Protein AF-A0A8P0NK34-F1 (afdb_monomer)

Mean predicted aligned error: 8.89 Å

InterPro domains:
  IPR008532 NFACT, RNA-binding domain [PF05670] (1-81)
  IPR039730 Jlp2/Ccd25 [PTHR13049] (1-82)

Solvent-accessible surface area (backbone atoms only — not comparable to full-atom values): 6579 Å² total; per-residue (Å²): 104,74,48,78,47,76,44,65,50,101,88,48,74,74,35,47,33,40,32,33,74,44,72,68,42,40,53,52,48,60,74,69,49,48,50,75,24,36,36,40,40,56,76,98,50,101,61,25,50,35,35,39,47,61,60,92,92,61,54,82,86,72,54,55,67,64,52,56,48,52,53,51,50,53,34,30,69,56,19,86,64,40,69,77,34,93,81,60,80,65,65,36,38,44,33,35,72,66,44,100,46,73,78,48,66,61,82,83,73,87,124

Structure (mmCIF, N/CA/C/O backbone):
data_AF-A0A8P0NK34-F1
#
_entry.id   AF-A0A8P0NK34-F1
#
loop_
_atom_site.group_PDB
_atom_site.id
_atom_site.type_symbol
_atom_site.label_atom_id
_atom_site.label_alt_id
_atom_site.label_comp_id
_atom_site.label_asym_id
_atom_site.label_entity_id
_atom_site.label_seq_id
_atom_site.pdbx_PDB_ins_code
_atom_site.Cartn_x
_atom_site.Cartn_y
_atom_site.Cartn_z
_atom_site.occupancy
_atom_site.B_iso_or_equiv
_atom_site.auth_seq_id
_atom_site.auth_comp_id
_atom_site.auth_asym_id
_atom_site.auth_atom_id
_atom_site.pdbx_PDB_model_num
ATOM 1 N N . MET A 1 1 ? 9.081 -11.142 -4.056 1.00 83.56 1 MET A N 1
ATOM 2 C CA . MET A 1 1 ? 9.439 -10.610 -2.722 1.00 83.56 1 MET A CA 1
ATOM 3 C C . MET A 1 1 ? 8.609 -9.366 -2.459 1.00 83.56 1 MET A C 1
ATOM 5 O O . MET A 1 1 ? 8.584 -8.486 -3.312 1.00 83.56 1 MET A O 1
ATOM 9 N N . VAL A 1 2 ? 7.985 -9.280 -1.286 1.00 85.44 2 VAL A N 1
ATOM 10 C CA . VAL A 1 2 ? 7.248 -8.094 -0.827 1.00 85.44 2 VAL A CA 1
ATOM 11 C C . VAL A 1 2 ? 8.046 -7.422 0.283 1.00 85.44 2 VAL A C 1
ATOM 13 O O . VAL A 1 2 ? 8.524 -8.098 1.194 1.00 85.44 2 VAL A O 1
ATOM 16 N N . PHE A 1 3 ? 8.191 -6.105 0.197 1.00 88.38 3 PHE A N 1
ATOM 17 C CA . PHE A 1 3 ? 8.759 -5.273 1.247 1.00 88.38 3 PHE A CA 1
ATOM 18 C C . PHE A 1 3 ? 7.653 -4.761 2.165 1.00 88.38 3 PHE A C 1
ATOM 20 O O . PHE A 1 3 ? 6.552 -4.443 1.709 1.00 88.38 3 PHE A O 1
ATOM 27 N N . TYR A 1 4 ? 7.977 -4.673 3.452 1.00 90.56 4 TYR A N 1
ATOM 28 C CA . TYR A 1 4 ? 7.073 -4.221 4.499 1.00 90.56 4 TYR A CA 1
ATOM 29 C C . TYR A 1 4 ? 7.708 -3.033 5.203 1.00 90.56 4 TYR A C 1
ATOM 31 O O . TYR A 1 4 ? 8.856 -3.112 5.643 1.00 90.56 4 TYR A O 1
ATOM 39 N N . PHE A 1 5 ? 6.947 -1.954 5.321 1.00 89.81 5 PHE A N 1
ATOM 40 C CA . PHE A 1 5 ? 7.336 -0.768 6.064 1.00 89.81 5 PHE A CA 1
ATOM 41 C C . PHE A 1 5 ? 6.252 -0.434 7.080 1.00 89.81 5 PHE A C 1
ATOM 43 O O . PHE A 1 5 ? 5.078 -0.770 6.908 1.00 89.81 5 PHE A O 1
ATOM 50 N N . THR A 1 6 ? 6.659 0.242 8.143 1.00 89.19 6 THR A N 1
ATOM 51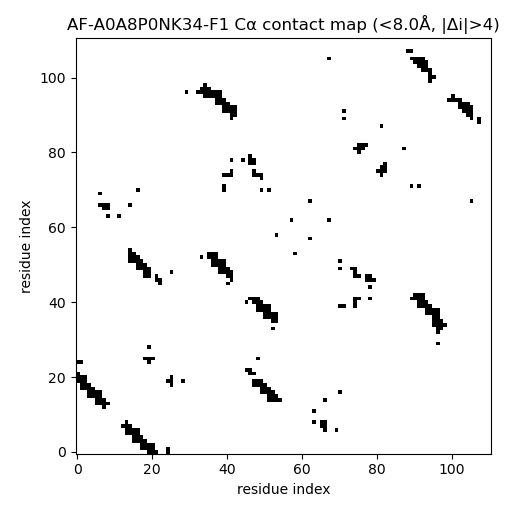 C CA . THR A 1 6 ? 5.755 0.774 9.157 1.00 89.19 6 THR A CA 1
ATOM 52 C C . THR A 1 6 ? 5.962 2.274 9.238 1.00 89.19 6 THR A C 1
ATOM 54 O O . THR A 1 6 ? 7.099 2.713 9.400 1.00 89.19 6 THR A O 1
ATOM 57 N N . SER A 1 7 ? 4.884 3.045 9.136 1.00 87.12 7 SER A N 1
ATOM 58 C CA . SER A 1 7 ? 4.907 4.499 9.320 1.00 87.12 7 SER A CA 1
ATOM 59 C C . SER A 1 7 ? 3.947 4.872 10.443 1.00 87.12 7 SER A C 1
ATOM 61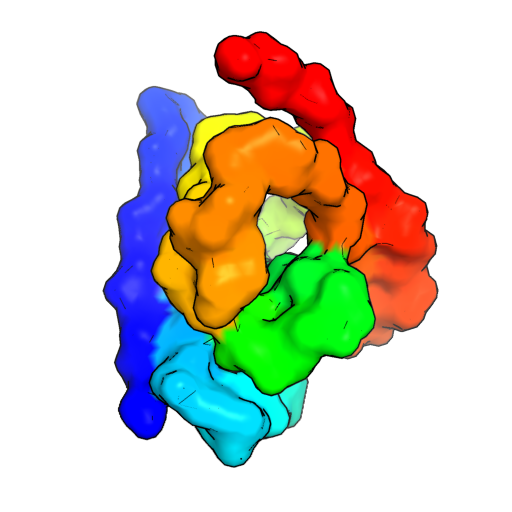 O O . SER A 1 7 ? 2.855 4.318 10.540 1.00 87.12 7 SER A O 1
ATOM 63 N N . SER A 1 8 ? 4.358 5.776 11.323 1.00 86.12 8 SER A N 1
ATOM 64 C CA . SER A 1 8 ? 3.558 6.239 12.456 1.00 86.12 8 SER A CA 1
ATOM 65 C C . SER A 1 8 ? 3.704 7.744 12.597 1.00 86.12 8 SER A C 1
ATOM 67 O O . SER A 1 8 ? 4.815 8.259 12.503 1.00 86.12 8 SER A O 1
ATOM 69 N N . SER A 1 9 ? 2.602 8.425 12.894 1.00 79.62 9 SER A N 1
ATOM 70 C CA . SER A 1 9 ? 2.614 9.833 13.298 1.00 79.62 9 SER A CA 1
ATOM 71 C C . SER A 1 9 ? 2.532 9.943 14.821 1.00 79.62 9 SER A C 1
ATOM 73 O O . SER A 1 9 ? 2.059 9.019 15.482 1.00 79.62 9 SER A O 1
ATOM 75 N N . VAL A 1 10 ? 2.941 11.086 15.379 1.00 70.88 10 VAL A N 1
ATOM 76 C CA . VAL A 1 10 ? 3.010 11.365 16.830 1.00 70.88 10 VAL A CA 1
ATOM 77 C C . VAL A 1 10 ? 1.701 11.042 17.576 1.00 70.88 10 VAL A C 1
ATOM 79 O O . VAL A 1 10 ? 1.743 10.724 18.760 1.00 70.88 10 VAL A O 1
ATOM 82 N N . ASN A 1 11 ? 0.551 11.068 16.888 1.00 68.62 11 ASN A N 1
ATOM 83 C CA . ASN A 1 11 ? -0.774 10.822 17.472 1.00 68.62 11 ASN A CA 1
ATOM 84 C C . ASN A 1 11 ? -1.571 9.678 16.813 1.00 68.62 11 ASN A C 1
ATOM 86 O O . ASN A 1 11 ? -2.763 9.547 17.087 1.00 68.62 11 ASN A O 1
ATOM 90 N N . SER A 1 12 ? -0.951 8.854 15.960 1.00 73.69 12 SER A N 1
ATOM 91 C CA . SER A 1 12 ? -1.650 7.771 15.251 1.00 73.69 12 SER A CA 1
ATOM 92 C C . SER A 1 12 ? -0.977 6.421 15.440 1.00 73.69 12 SER A C 1
ATOM 94 O O . SER A 1 12 ? 0.228 6.318 15.663 1.00 73.69 12 SER A O 1
ATOM 96 N N . SER A 1 13 ? -1.784 5.365 15.323 1.00 82.62 13 SER A N 1
ATOM 97 C CA . SER A 1 13 ? -1.274 3.996 15.293 1.00 82.62 13 SER A CA 1
ATOM 98 C C . SER A 1 13 ? -0.334 3.792 14.104 1.00 82.62 13 SER A C 1
ATOM 100 O O . SER A 1 13 ? -0.407 4.504 13.103 1.00 82.62 13 SER A O 1
ATOM 102 N N . ALA A 1 14 ? 0.581 2.832 14.232 1.00 87.56 14 ALA A N 1
ATOM 103 C CA . ALA A 1 14 ? 1.491 2.498 13.149 1.00 87.56 14 ALA A CA 1
ATOM 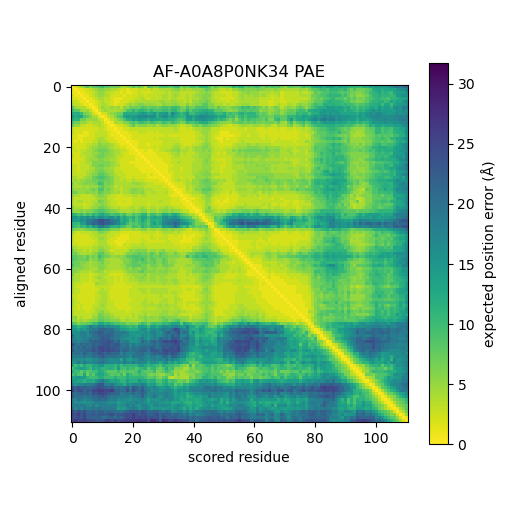104 C C . ALA A 1 14 ? 0.719 1.873 11.978 1.00 87.56 14 ALA A C 1
ATOM 106 O O . ALA A 1 14 ? 0.084 0.825 12.120 1.00 87.56 14 ALA A O 1
ATOM 107 N N . TYR A 1 15 ? 0.831 2.494 10.812 1.00 89.88 15 TYR A N 1
ATOM 108 C CA . TYR A 1 15 ? 0.301 1.999 9.557 1.00 89.88 15 TYR A CA 1
ATOM 109 C C . TYR A 1 15 ? 1.256 0.995 8.935 1.00 89.88 15 TYR A C 1
ATOM 111 O O . TYR A 1 15 ? 2.478 1.135 9.012 1.00 89.88 15 TYR A O 1
ATOM 119 N N . THR A 1 16 ? 0.686 -0.008 8.271 1.00 91.62 16 THR A N 1
ATOM 120 C CA . THR A 1 16 ? 1.463 -0.993 7.516 1.00 91.62 16 THR A CA 1
ATOM 121 C C . THR A 1 16 ? 1.455 -0.637 6.040 1.00 91.62 16 THR A C 1
ATOM 123 O O . THR A 1 16 ? 0.395 -0.428 5.448 1.00 91.62 16 THR A O 1
ATOM 126 N N . ILE A 1 17 ? 2.644 -0.603 5.449 1.00 91.62 17 ILE A N 1
ATOM 127 C CA . ILE A 1 17 ? 2.867 -0.289 4.045 1.00 91.62 17 ILE A CA 1
ATOM 128 C C . ILE A 1 17 ? 3.505 -1.504 3.364 1.00 91.62 17 ILE A C 1
ATOM 130 O O . ILE A 1 17 ? 4.485 -2.062 3.860 1.00 91.62 17 ILE A O 1
ATOM 134 N N . TYR A 1 18 ? 2.966 -1.898 2.215 1.00 90.88 18 TYR A N 1
ATOM 135 C CA . TYR A 1 18 ? 3.448 -2.997 1.384 1.00 90.88 18 TYR A CA 1
ATOM 136 C C . TYR A 1 18 ? 3.969 -2.466 0.051 1.00 90.88 18 TYR A C 1
ATOM 138 O O . TYR A 1 18 ? 3.359 -1.587 -0.554 1.00 90.88 18 TYR A O 1
ATOM 146 N N . MET A 1 19 ? 5.061 -3.035 -0.448 1.00 89.75 19 MET A N 1
ATOM 147 C CA . MET A 1 19 ? 5.597 -2.718 -1.773 1.00 89.75 19 MET A CA 1
ATOM 148 C C . MET A 1 19 ? 6.094 -3.996 -2.442 1.00 89.75 19 MET A C 1
ATOM 150 O O . MET A 1 19 ? 6.917 -4.717 -1.876 1.00 89.75 19 MET A O 1
ATOM 154 N N . GLY A 1 20 ? 5.608 -4.301 -3.642 1.00 87.38 20 GLY A N 1
ATOM 155 C CA . GLY A 1 20 ? 6.116 -5.436 -4.407 1.00 87.38 20 GLY A CA 1
ATOM 156 C C . GLY A 1 20 ? 7.484 -5.117 -5.006 1.00 87.38 20 GLY A C 1
ATOM 157 O O . GLY A 1 20 ? 7.740 -3.997 -5.446 1.00 87.38 20 GLY A O 1
ATOM 158 N N . LYS A 1 21 ? 8.381 -6.108 -5.031 1.00 83.69 21 LYS A N 1
ATOM 159 C CA . LYS A 1 21 ? 9.698 -5.977 -5.676 1.00 83.69 21 LYS A CA 1
ATOM 160 C C . LYS A 1 21 ? 9.5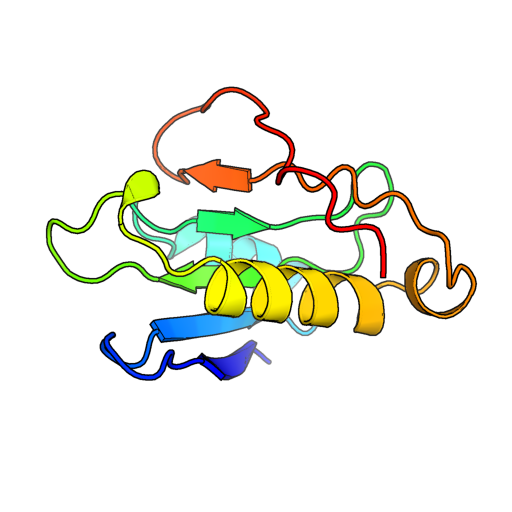95 -5.798 -7.194 1.00 83.69 21 LYS A C 1
ATOM 162 O O . LYS A 1 21 ? 10.472 -5.187 -7.795 1.00 83.69 21 LYS A O 1
ATOM 167 N N . ASP A 1 22 ? 8.573 -6.381 -7.808 1.00 83.25 22 ASP A N 1
ATOM 168 C CA . ASP A 1 22 ? 8.363 -6.373 -9.250 1.00 83.25 22 ASP A CA 1
ATOM 169 C C . ASP A 1 22 ? 6.866 -6.398 -9.593 1.00 83.25 22 ASP A C 1
ATOM 171 O O . ASP A 1 22 ? 5.998 -6.437 -8.716 1.00 83.25 22 ASP A O 1
ATOM 175 N N . LYS A 1 23 ? 6.562 -6.373 -10.896 1.00 80.56 23 LYS A N 1
ATOM 176 C CA . LYS A 1 23 ? 5.187 -6.338 -11.403 1.00 80.56 23 LYS A CA 1
ATOM 177 C C . LYS A 1 23 ? 4.336 -7.537 -10.966 1.00 80.56 23 LYS A C 1
ATOM 179 O O . LYS A 1 23 ? 3.146 -7.357 -10.744 1.00 80.56 23 LYS A O 1
ATOM 184 N N . TYR A 1 24 ? 4.917 -8.730 -10.825 1.00 85.62 24 TYR A N 1
ATOM 185 C CA . TYR A 1 24 ? 4.157 -9.936 -10.485 1.00 85.62 24 TYR A CA 1
ATOM 186 C C . TYR A 1 24 ? 3.722 -9.889 -9.021 1.00 85.62 24 TYR A C 1
ATOM 188 O O . TYR A 1 24 ? 2.568 -10.159 -8.699 1.00 85.62 24 TYR A O 1
ATOM 196 N N . GLU A 1 25 ? 4.622 -9.446 -8.143 1.00 87.06 25 GLU A N 1
ATOM 197 C CA . GLU A 1 25 ? 4.309 -9.208 -6.731 1.00 87.06 25 GLU A CA 1
ATOM 198 C C . GLU A 1 25 ? 3.277 -8.089 -6.568 1.00 87.06 25 GLU A C 1
ATOM 200 O O . GLU A 1 25 ? 2.369 -8.192 -5.746 1.00 87.06 25 GLU A O 1
ATOM 205 N N . ASN A 1 26 ? 3.376 -7.033 -7.380 1.00 83.56 26 ASN A N 1
ATOM 206 C CA . ASN A 1 26 ? 2.397 -5.950 -7.387 1.00 83.56 26 ASN A CA 1
ATOM 207 C C . ASN A 1 26 ? 1.001 -6.437 -7.801 1.00 83.56 26 ASN A C 1
ATOM 209 O O . ASN A 1 26 ? 0.020 -6.056 -7.164 1.00 83.56 26 ASN A O 1
ATOM 213 N N . GLU A 1 27 ? 0.897 -7.280 -8.831 1.00 82.44 27 GLU A N 1
ATOM 214 C CA . GLU A 1 27 ? -0.373 -7.887 -9.247 1.00 82.44 27 GLU A CA 1
ATOM 215 C C . GLU A 1 27 ? -0.964 -8.787 -8.158 1.00 82.44 27 GLU A C 1
ATOM 217 O O . GLU A 1 27 ? -2.171 -8.758 -7.913 1.00 82.44 27 GLU A O 1
ATOM 222 N N . ASP A 1 28 ? -0.132 -9.571 -7.476 1.00 85.19 28 ASP A N 1
ATOM 223 C CA . ASP A 1 28 ? -0.587 -10.432 -6.387 1.00 85.19 28 ASP A CA 1
ATOM 224 C C . ASP A 1 28 ? -1.011 -9.638 -5.146 1.00 85.19 28 ASP A C 1
ATOM 226 O O . ASP A 1 28 ? -1.988 -10.011 -4.491 1.00 85.19 28 ASP A O 1
ATOM 230 N N . LEU A 1 29 ? -0.355 -8.512 -4.854 1.00 84.19 29 LEU A N 1
ATOM 231 C CA . LEU A 1 29 ? -0.784 -7.579 -3.810 1.00 84.19 29 LEU A CA 1
ATOM 232 C C . LEU A 1 29 ? -2.135 -6.939 -4.135 1.00 84.19 29 LEU A C 1
ATOM 234 O O . LEU A 1 29 ? -2.966 -6.832 -3.241 1.00 84.19 29 LEU A O 1
ATOM 238 N N . ILE A 1 30 ? -2.402 -6.596 -5.398 1.00 82.06 30 ILE A N 1
ATOM 239 C CA . ILE A 1 30 ? -3.720 -6.096 -5.828 1.00 82.06 30 ILE A CA 1
ATOM 240 C C . ILE A 1 30 ? -4.795 -7.163 -5.621 1.00 82.06 30 ILE A C 1
ATOM 242 O O . ILE A 1 30 ? -5.852 -6.869 -5.071 1.00 82.06 30 ILE A O 1
ATOM 246 N N . LYS A 1 31 ? -4.524 -8.417 -6.008 1.00 82.00 31 LYS A N 1
ATOM 247 C CA . LYS A 1 31 ? -5.480 -9.529 -5.847 1.00 82.00 31 LYS A CA 1
ATOM 248 C C . LYS A 1 31 ? -5.788 -9.841 -4.381 1.00 82.00 31 LYS A C 1
ATOM 250 O O . LYS A 1 31 ? -6.889 -10.287 -4.075 1.00 82.00 31 LYS A O 1
ATOM 255 N N . ARG A 1 32 ? -4.808 -9.665 -3.489 1.00 82.31 32 ARG A N 1
ATOM 256 C CA . ARG A 1 32 ? -4.922 -9.936 -2.041 1.00 82.31 32 ARG A CA 1
ATOM 257 C C . ARG A 1 32 ? -5.260 -8.690 -1.216 1.00 82.31 32 ARG A C 1
ATOM 259 O O . ARG A 1 32 ? -5.402 -8.791 0.005 1.00 82.31 32 ARG A O 1
ATOM 266 N N . GLY A 1 33 ? -5.328 -7.533 -1.866 1.00 80.81 33 GLY A N 1
ATOM 267 C CA . GLY A 1 33 ? -5.593 -6.247 -1.249 1.00 80.81 33 GLY A CA 1
ATOM 268 C C . GLY A 1 33 ? -7.018 -6.172 -0.722 1.00 80.81 33 GLY A C 1
ATOM 269 O O . GLY A 1 33 ? -7.932 -6.813 -1.243 1.00 80.81 33 GLY A O 1
ATOM 270 N N . TRP A 1 34 ? -7.201 -5.421 0.355 1.00 81.62 34 TRP A N 1
ATOM 271 C CA . TRP A 1 34 ? -8.519 -5.218 0.939 1.00 81.62 34 TRP A CA 1
ATOM 272 C C . TRP A 1 34 ? -9.220 -4.067 0.223 1.00 81.62 34 TRP A C 1
ATOM 274 O O . TRP A 1 34 ? -8.541 -3.163 -0.265 1.00 81.62 34 TRP A O 1
ATOM 284 N N . PRO A 1 35 ? -10.562 -4.056 0.155 1.00 78.31 35 PRO A N 1
ATOM 285 C CA . PRO A 1 35 ? -11.304 -2.960 -0.453 1.00 78.31 35 PRO A CA 1
ATOM 286 C C . PRO A 1 35 ? -10.906 -1.591 0.091 1.00 78.31 35 PRO A C 1
ATOM 288 O O . PRO A 1 35 ? -10.918 -0.638 -0.671 1.00 78.31 35 PRO A O 1
ATOM 291 N N . GLU A 1 36 ? -10.547 -1.510 1.371 1.00 79.69 36 GLU A N 1
ATOM 292 C CA . GLU A 1 36 ? -10.164 -0.299 2.096 1.00 79.69 36 GLU A CA 1
ATOM 293 C C . GLU A 1 36 ? -8.682 0.075 1.951 1.00 79.69 36 GLU A C 1
ATOM 295 O O . GLU A 1 36 ? -8.301 1.180 2.335 1.00 79.69 36 GLU A O 1
ATOM 300 N N . ASP A 1 37 ? -7.842 -0.814 1.413 1.00 83.31 37 ASP A N 1
ATOM 301 C CA . ASP A 1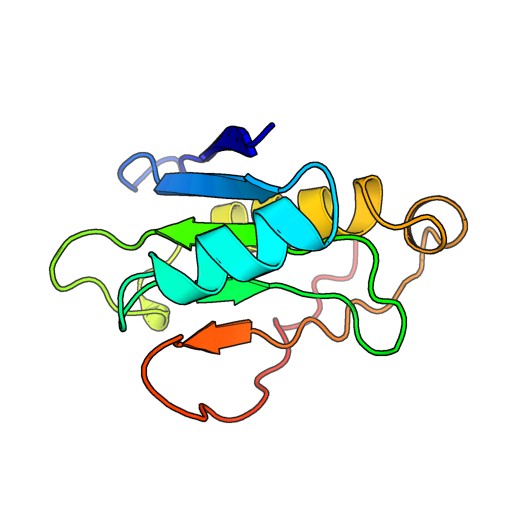 37 ? -6.421 -0.530 1.225 1.00 83.31 37 ASP A CA 1
ATOM 302 C C . ASP A 1 37 ? -6.244 0.586 0.179 1.00 83.31 37 ASP A C 1
ATOM 304 O O . ASP A 1 37 ? -6.926 0.640 -0.855 1.00 83.31 37 ASP A O 1
ATOM 308 N N . ILE A 1 38 ? -5.292 1.476 0.452 1.00 83.56 38 ILE A N 1
ATOM 309 C CA . ILE A 1 38 ? -4.980 2.622 -0.397 1.00 83.56 38 ILE A CA 1
ATOM 310 C C . ILE A 1 38 ? -3.765 2.283 -1.238 1.00 83.56 38 ILE A C 1
ATOM 312 O O . ILE A 1 38 ? -2.682 2.013 -0.724 1.00 83.56 38 ILE A O 1
ATOM 316 N N . TRP A 1 39 ? -3.940 2.332 -2.549 1.00 83.62 39 TRP A N 1
ATOM 317 C CA . TRP A 1 39 ? -2.888 2.041 -3.506 1.00 83.62 39 TRP A CA 1
ATOM 318 C C . TRP A 1 39 ? -2.315 3.326 -4.106 1.00 83.62 39 TRP A C 1
ATOM 320 O O . TRP A 1 39 ? -3.057 4.100 -4.705 1.00 83.62 39 TRP A O 1
ATOM 330 N N . PHE A 1 40 ? -1.003 3.519 -3.972 1.00 81.81 40 PHE A N 1
ATOM 331 C CA . PHE A 1 40 ? -0.215 4.616 -4.528 1.00 81.81 40 PHE A CA 1
ATOM 332 C C . PHE A 1 40 ? 0.628 4.132 -5.710 1.00 81.81 40 PHE A C 1
ATOM 334 O O . PHE A 1 40 ? 1.307 3.101 -5.637 1.00 81.81 40 PHE A O 1
ATOM 341 N N . HIS A 1 41 ? 0.629 4.916 -6.785 1.00 75.94 41 HIS A N 1
ATOM 342 C CA . HIS A 1 41 ? 1.446 4.676 -7.973 1.00 75.94 41 HIS A CA 1
ATOM 343 C C . HIS A 1 41 ? 1.849 6.000 -8.639 1.00 75.94 41 HIS A C 1
ATOM 345 O O . HIS A 1 41 ? 1.194 7.029 -8.440 1.00 75.94 41 HIS A O 1
ATOM 351 N N . VAL A 1 42 ? 2.948 5.983 -9.402 1.00 68.88 42 VAL A N 1
ATOM 352 C CA . VAL A 1 42 ? 3.331 7.111 -10.270 1.00 68.88 42 VAL A CA 1
ATOM 353 C C . VAL A 1 42 ? 2.654 6.943 -11.618 1.00 68.88 42 VAL A C 1
ATOM 355 O O . VAL A 1 42 ? 2.754 5.890 -12.250 1.00 68.88 42 VAL A O 1
ATOM 358 N N . ASP A 1 43 ? 2.022 8.014 -12.086 1.00 58.19 43 ASP A N 1
ATOM 359 C CA . ASP A 1 43 ? 1.388 8.021 -13.393 1.00 58.19 43 ASP A CA 1
ATOM 360 C C . ASP A 1 43 ? 2.432 7.820 -14.514 1.00 58.19 43 ASP A C 1
ATOM 362 O O . ASP A 1 43 ? 3.548 8.343 -14.461 1.00 58.19 43 ASP A O 1
ATOM 366 N N . LYS A 1 44 ? 2.060 7.061 -15.549 1.00 52.72 44 LYS A N 1
ATOM 367 C CA . LYS A 1 44 ? 2.851 6.753 -16.765 1.00 52.72 44 LYS A CA 1
ATOM 368 C C . LYS A 1 44 ? 4.083 5.843 -16.635 1.00 52.72 44 LYS A C 1
ATOM 370 O O . LYS A 1 44 ? 4.545 5.375 -17.675 1.00 52.72 44 LYS A O 1
ATOM 375 N N . LEU A 1 45 ? 4.595 5.524 -15.443 1.00 53.09 45 LEU A N 1
ATOM 376 C CA . LEU A 1 45 ? 5.750 4.618 -15.282 1.00 53.09 45 LEU A CA 1
ATOM 377 C C . LEU A 1 45 ? 5.447 3.502 -14.284 1.00 53.09 45 LEU A C 1
ATOM 379 O O . LEU A 1 45 ? 5.497 3.686 -13.071 1.00 53.09 45 LEU A O 1
ATOM 383 N N . SER A 1 46 ? 5.152 2.320 -14.823 1.00 55.44 46 SER A N 1
ATOM 384 C CA . SER A 1 46 ? 4.814 1.103 -14.075 1.00 55.44 46 SER A CA 1
ATOM 385 C C . SER A 1 46 ? 6.048 0.491 -13.397 1.00 55.44 46 SER A C 1
ATOM 387 O O . SER A 1 46 ? 6.565 -0.537 -13.827 1.00 55.44 46 SER A O 1
ATOM 389 N N . LEU A 1 47 ? 6.575 1.163 -12.373 1.00 66.44 47 LEU A N 1
ATOM 390 C CA . LEU A 1 47 ? 7.781 0.719 -11.665 1.00 66.44 47 LEU A CA 1
ATOM 391 C C . LEU A 1 47 ? 7.518 0.464 -10.179 1.00 66.44 47 LEU A C 1
ATOM 393 O O 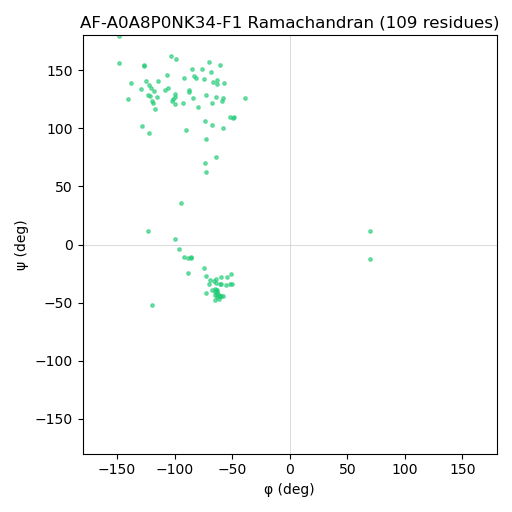. LEU A 1 47 ? 7.785 -0.637 -9.708 1.00 66.44 47 LEU A O 1
ATOM 397 N N . ALA A 1 48 ? 6.937 1.428 -9.459 1.00 75.44 48 ALA A N 1
ATOM 398 C CA . ALA A 1 48 ? 6.693 1.313 -8.021 1.00 75.44 48 ALA A CA 1
ATOM 399 C C . ALA A 1 48 ? 5.199 1.399 -7.689 1.00 75.44 48 ALA A C 1
ATOM 401 O O . ALA A 1 48 ? 4.547 2.399 -7.992 1.00 75.44 48 ALA A O 1
ATOM 402 N N . HIS A 1 49 ? 4.674 0.353 -7.044 1.00 83.00 49 HIS A N 1
ATOM 403 C CA . HIS A 1 49 ? 3.346 0.337 -6.432 1.00 83.00 49 HIS A CA 1
ATOM 404 C C . HIS A 1 49 ? 3.506 0.182 -4.922 1.00 83.00 49 HIS A C 1
ATOM 406 O O . HIS A 1 49 ? 4.159 -0.753 -4.455 1.00 83.00 49 HIS A O 1
ATOM 412 N N . VAL A 1 50 ? 2.887 1.082 -4.168 1.00 87.12 50 VAL A N 1
ATOM 413 C CA . VAL A 1 50 ? 2.899 1.066 -2.705 1.00 87.12 50 VAL A CA 1
ATOM 414 C C . VAL A 1 50 ? 1.464 0.955 -2.212 1.00 87.12 50 VAL A C 1
ATOM 416 O O . VAL A 1 50 ? 0.579 1.639 -2.714 1.00 87.12 50 VAL A O 1
ATOM 419 N N . TYR A 1 51 ? 1.221 0.087 -1.239 1.00 88.12 51 TYR A N 1
ATOM 420 C CA . TYR A 1 51 ? -0.099 -0.162 -0.670 1.00 88.12 51 TYR A CA 1
ATOM 421 C C . TYR A 1 51 ? -0.069 0.169 0.814 1.00 88.12 51 TYR A C 1
ATOM 423 O O . TYR A 1 51 ? 0.727 -0.398 1.556 1.00 88.12 51 TYR A O 1
ATOM 431 N N . LEU A 1 52 ? -0.940 1.064 1.252 1.00 88.69 52 LEU A N 1
ATOM 432 C CA . LEU A 1 52 ? -1.133 1.421 2.649 1.00 88.69 52 LEU A CA 1
ATOM 433 C C . LEU A 1 52 ? -2.380 0.713 3.166 1.00 88.69 52 LEU A C 1
ATOM 435 O O . LEU A 1 52 ? -3.467 0.875 2.607 1.00 88.69 52 LEU A O 1
ATOM 439 N N . ARG A 1 53 ? -2.230 -0.044 4.250 1.00 88.75 53 ARG A N 1
ATOM 440 C CA . ARG A 1 53 ? -3.356 -0.693 4.913 1.00 88.75 53 ARG A CA 1
ATOM 441 C C . ARG A 1 53 ? -3.907 0.165 6.030 1.00 88.75 53 ARG A C 1
ATOM 443 O O . ARG A 1 53 ? -3.192 0.494 6.976 1.00 88.75 53 ARG A O 1
ATOM 450 N N . LEU A 1 54 ? -5.192 0.472 5.905 1.00 85.75 54 LEU A N 1
ATOM 451 C CA . LEU A 1 54 ? -5.952 1.210 6.901 1.00 85.75 54 LEU A CA 1
ATOM 452 C C . LEU A 1 54 ? -6.309 0.340 8.101 1.00 85.75 54 LEU A C 1
ATOM 454 O O . LEU A 1 54 ? -6.508 -0.876 7.992 1.00 85.75 54 LEU A O 1
ATOM 458 N N . HIS A 1 55 ? -6.445 0.980 9.258 1.00 84.62 55 HIS A N 1
ATOM 459 C CA . HIS A 1 55 ? -7.031 0.333 10.417 1.00 84.62 55 HIS A CA 1
ATOM 460 C C . HIS A 1 55 ? -8.535 0.105 10.203 1.00 84.62 55 HIS A C 1
ATOM 462 O O . HIS A 1 55 ? -9.203 0.758 9.398 1.00 84.62 55 HIS A O 1
ATOM 468 N N . LYS A 1 56 ? -9.106 -0.863 10.930 1.00 80.31 56 LYS A N 1
ATOM 469 C CA . LYS A 1 56 ? -10.535 -1.181 10.800 1.00 80.31 56 LYS A CA 1
ATOM 470 C C . LYS A 1 56 ? -11.380 0.062 11.092 1.00 80.31 56 LYS A C 1
ATOM 472 O O . LYS A 1 56 ? -11.306 0.594 12.195 1.00 80.31 56 LYS A O 1
ATOM 477 N N . ARG A 1 57 ? -12.261 0.416 10.145 1.00 79.25 57 ARG A N 1
ATOM 478 C CA . ARG A 1 57 ? -13.195 1.564 10.201 1.00 79.25 57 ARG A CA 1
ATOM 479 C C . ARG A 1 57 ? -12.543 2.947 10.106 1.00 79.25 57 ARG A C 1
ATOM 481 O O . ARG A 1 57 ? -13.227 3.939 10.341 1.00 79.25 57 ARG A O 1
ATOM 488 N N . GLU A 1 58 ? -11.270 3.016 9.753 1.00 81.94 58 GLU A N 1
ATOM 489 C CA . GLU A 1 58 ? -10.584 4.274 9.483 1.00 81.94 58 GLU A CA 1
ATOM 490 C C . GLU A 1 58 ? -10.892 4.756 8.062 1.00 81.94 58 GLU A C 1
ATOM 492 O O . GLU A 1 58 ? -11.038 3.945 7.141 1.00 81.94 58 GLU A O 1
ATOM 497 N N . LYS A 1 59 ? -11.030 6.069 7.870 1.00 79.44 59 LYS A N 1
ATOM 498 C CA . LYS A 1 59 ? -11.229 6.664 6.547 1.00 79.44 59 LYS A CA 1
ATOM 499 C C . LYS A 1 59 ? -9.941 7.302 6.059 1.00 79.44 59 LYS A C 1
ATOM 501 O O . LYS A 1 59 ? -9.054 7.655 6.823 1.00 79.44 59 LYS A O 1
ATOM 506 N N . ILE A 1 60 ? -9.888 7.546 4.755 1.00 76.88 60 ILE A N 1
ATOM 507 C CA . ILE A 1 60 ? -8.744 8.213 4.131 1.00 76.88 60 ILE A CA 1
ATOM 508 C C . ILE A 1 60 ? -8.462 9.620 4.673 1.00 76.88 60 ILE A C 1
ATOM 510 O O . ILE A 1 60 ? -7.328 10.083 4.650 1.00 76.88 60 ILE A O 1
ATOM 514 N N . GLU A 1 61 ? -9.501 10.296 5.155 1.00 80.50 61 GLU A N 1
ATOM 515 C CA . GLU A 1 61 ? -9.418 11.641 5.729 1.00 80.50 61 GLU A CA 1
ATOM 516 C C . GLU A 1 61 ? -8.784 11.635 7.126 1.00 80.50 61 GLU A C 1
ATOM 518 O O . GLU A 1 61 ? -8.276 12.666 7.560 1.00 80.50 61 GLU A O 1
ATOM 523 N N . ASP A 1 62 ? -8.773 10.477 7.792 1.00 83.06 62 ASP A N 1
ATOM 524 C CA . ASP A 1 62 ? -8.209 10.298 9.130 1.00 83.06 62 ASP A CA 1
ATOM 525 C C . ASP A 1 62 ? -6.696 10.012 9.086 1.00 83.06 62 ASP A C 1
ATOM 527 O O . ASP A 1 62 ? -6.023 10.054 10.116 1.00 83.06 62 ASP A O 1
ATOM 531 N N . ILE A 1 63 ? -6.138 9.743 7.898 1.00 83.56 63 ILE A N 1
ATOM 532 C CA . ILE A 1 63 ? -4.720 9.410 7.743 1.00 83.56 63 ILE A CA 1
ATOM 533 C C . ILE A 1 63 ? -3.867 10.665 7.948 1.00 83.56 63 ILE A C 1
ATOM 535 O O . ILE A 1 63 ? -4.061 11.671 7.252 1.00 83.56 63 ILE A O 1
ATOM 539 N N . PRO A 1 64 ? -2.849 10.608 8.822 1.00 86.38 64 PRO A N 1
ATOM 540 C CA . PRO A 1 64 ? -1.891 11.688 8.968 1.00 86.38 64 PRO A CA 1
ATOM 541 C C . PRO A 1 64 ? -1.192 12.006 7.648 1.00 86.38 64 PRO A C 1
ATOM 543 O O . PRO A 1 64 ? -0.737 11.117 6.925 1.00 86.38 64 PRO A O 1
ATOM 546 N N . LYS A 1 65 ? -1.013 13.300 7.370 1.00 82.62 65 LYS A N 1
ATOM 547 C CA . LYS A 1 65 ? -0.270 13.756 6.185 1.00 82.62 65 LYS A CA 1
ATOM 548 C C . LYS A 1 65 ? 1.142 13.173 6.128 1.00 82.62 65 LYS A C 1
ATOM 550 O O . LYS A 1 65 ? 1.611 12.867 5.044 1.00 82.62 65 LYS A O 1
ATOM 555 N N . GLU A 1 66 ? 1.783 12.985 7.277 1.00 85.31 66 GLU A N 1
ATOM 556 C CA . GLU A 1 66 ? 3.113 12.372 7.401 1.00 85.31 66 GLU A CA 1
ATOM 557 C C . GLU A 1 66 ? 3.153 10.960 6.800 1.00 85.31 66 GLU A C 1
ATOM 559 O O . GLU A 1 66 ? 4.032 10.653 6.004 1.00 85.31 66 GLU A O 1
ATOM 564 N N . VAL A 1 67 ? 2.138 10.136 7.072 1.00 86.56 67 VAL A N 1
ATOM 565 C CA . VAL A 1 67 ? 2.039 8.766 6.540 1.00 86.56 67 VAL A CA 1
ATOM 566 C C . VAL A 1 67 ? 1.819 8.783 5.025 1.00 86.56 67 VAL A C 1
ATOM 568 O O . VAL A 1 67 ? 2.402 7.983 4.290 1.00 86.56 67 VAL A O 1
ATOM 571 N N . LEU A 1 68 ? 1.004 9.724 4.535 1.00 83.44 68 LEU A N 1
ATOM 572 C CA . LEU A 1 68 ? 0.815 9.935 3.097 1.00 83.44 68 LEU A CA 1
ATOM 573 C C . LEU A 1 68 ? 2.119 10.380 2.416 1.00 83.44 68 LEU A C 1
ATOM 575 O O . LEU A 1 68 ? 2.418 9.916 1.314 1.00 83.44 68 LEU A O 1
ATOM 579 N N . MET A 1 69 ? 2.904 11.239 3.074 1.00 83.12 69 MET A N 1
ATOM 580 C CA . MET A 1 69 ? 4.222 11.668 2.599 1.00 83.12 69 MET A CA 1
ATOM 581 C C . MET A 1 69 ? 5.215 10.512 2.566 1.00 83.12 69 MET A C 1
ATOM 583 O O . MET A 1 69 ? 5.913 10.354 1.572 1.00 83.12 69 MET A O 1
ATOM 587 N N . ASP A 1 70 ? 5.249 9.662 3.590 1.00 85.94 70 ASP A N 1
ATOM 588 C CA . ASP A 1 70 ? 6.119 8.483 3.607 1.00 85.94 70 ASP A CA 1
ATOM 589 C C . ASP A 1 70 ? 5.805 7.537 2.444 1.00 85.94 70 ASP A C 1
ATOM 591 O O . ASP A 1 70 ? 6.711 7.0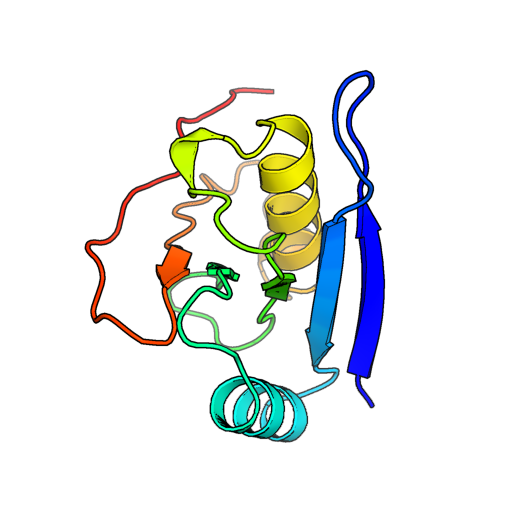92 1.736 1.00 85.94 70 ASP A O 1
ATOM 595 N N . CYS A 1 71 ? 4.518 7.288 2.175 1.00 85.19 71 CYS A N 1
ATOM 596 C CA . CYS A 1 71 ? 4.091 6.500 1.016 1.00 85.19 71 CYS A CA 1
ATOM 597 C C . CYS A 1 71 ? 4.546 7.148 -0.300 1.00 85.19 71 CYS A C 1
ATOM 599 O O . CYS A 1 71 ? 5.080 6.472 -1.180 1.00 85.19 71 CYS A O 1
ATOM 601 N N . ALA A 1 72 ? 4.381 8.466 -0.423 1.00 79.19 72 ALA A N 1
ATOM 602 C CA . ALA A 1 72 ? 4.804 9.233 -1.588 1.00 79.19 72 ALA A CA 1
ATOM 603 C C . ALA A 1 72 ? 6.330 9.186 -1.803 1.00 79.19 72 ALA A C 1
ATOM 605 O O . ALA A 1 72 ? 6.798 8.995 -2.929 1.00 79.19 72 ALA A O 1
ATOM 606 N N . HIS A 1 73 ? 7.114 9.312 -0.733 1.00 80.69 73 HIS A N 1
ATOM 607 C CA . HIS A 1 73 ? 8.569 9.205 -0.773 1.00 80.69 73 HIS A CA 1
ATOM 608 C C . HIS A 1 73 ? 9.024 7.799 -1.163 1.00 80.69 73 HIS A C 1
ATOM 610 O O . HIS A 1 73 ? 9.928 7.670 -1.988 1.00 80.69 73 HIS A O 1
ATOM 616 N N . LEU A 1 74 ? 8.374 6.752 -0.646 1.00 84.44 74 LEU A N 1
ATOM 617 C CA . LEU A 1 74 ? 8.661 5.364 -1.018 1.00 84.44 74 LEU A CA 1
ATOM 618 C C . LEU A 1 74 ? 8.417 5.118 -2.509 1.00 84.44 74 LEU A C 1
ATOM 620 O O . LEU A 1 74 ? 9.281 4.563 -3.187 1.00 84.44 74 LEU A O 1
ATOM 624 N N . VAL A 1 75 ? 7.280 5.574 -3.037 1.00 79.75 75 VAL A N 1
ATOM 625 C CA . VAL A 1 75 ? 6.957 5.470 -4.467 1.00 79.75 75 VAL A CA 1
ATOM 626 C C . VAL A 1 75 ? 7.994 6.209 -5.321 1.00 79.75 75 VAL A C 1
ATOM 628 O O . VAL A 1 75 ? 8.475 5.665 -6.317 1.00 79.75 75 VAL A O 1
ATOM 631 N N . LYS A 1 76 ? 8.384 7.427 -4.922 1.00 75.25 76 LYS A N 1
ATOM 632 C CA . LYS A 1 76 ? 9.385 8.235 -5.636 1.00 75.25 76 LYS A CA 1
ATOM 633 C C . LYS A 1 76 ? 10.769 7.585 -5.622 1.00 75.25 76 LYS A C 1
ATOM 635 O O . LYS A 1 76 ? 11.387 7.470 -6.676 1.00 75.25 76 LYS A O 1
ATOM 640 N N . ALA A 1 77 ? 11.236 7.140 -4.456 1.00 76.62 77 ALA A N 1
ATOM 641 C CA . ALA A 1 77 ? 12.554 6.531 -4.282 1.00 76.62 77 ALA A CA 1
ATOM 642 C C . ALA A 1 77 ? 12.708 5.215 -5.060 1.00 76.62 77 ALA A C 1
ATOM 644 O O . ALA A 1 77 ? 13.807 4.883 -5.494 1.00 76.62 77 ALA A O 1
ATOM 645 N N . ASN A 1 78 ? 11.608 4.485 -5.262 1.00 75.94 78 ASN A N 1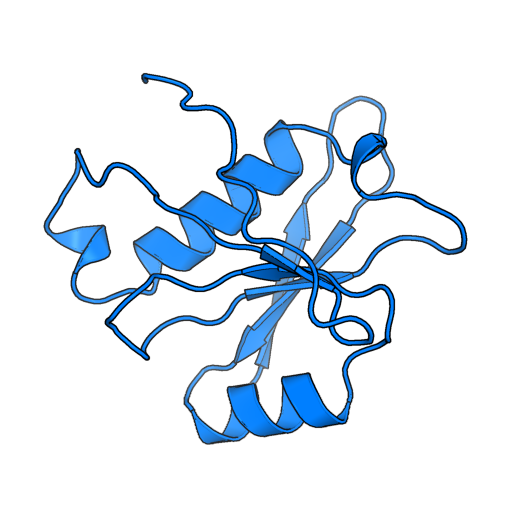
ATOM 646 C CA . ASN A 1 78 ? 11.606 3.201 -5.962 1.00 75.94 78 ASN A CA 1
ATOM 647 C C . ASN A 1 78 ? 11.155 3.305 -7.430 1.00 75.94 78 ASN A C 1
ATOM 649 O O . ASN A 1 78 ? 11.052 2.292 -8.120 1.00 75.94 78 ASN A O 1
ATOM 653 N N . SER A 1 79 ? 10.917 4.518 -7.937 1.00 67.44 79 SER A N 1
ATOM 654 C CA . SER A 1 79 ? 10.681 4.771 -9.357 1.00 67.44 79 SER A CA 1
ATOM 655 C C . SER A 1 79 ? 11.963 5.284 -10.013 1.00 67.44 79 SER A C 1
ATOM 657 O O . SER A 1 79 ? 12.537 6.277 -9.567 1.00 67.44 79 SER A O 1
ATOM 659 N N . ILE A 1 80 ? 12.393 4.646 -11.112 1.00 60.75 80 ILE A N 1
ATOM 660 C CA . ILE A 1 80 ? 13.609 5.006 -11.878 1.00 60.75 80 ILE A CA 1
ATOM 661 C C . ILE A 1 80 ? 13.633 6.508 -12.215 1.00 60.75 80 ILE A C 1
ATOM 663 O O . ILE A 1 80 ? 14.687 7.139 -12.212 1.00 60.75 80 ILE A O 1
ATOM 667 N N . GLN A 1 81 ? 12.461 7.099 -12.453 1.00 53.91 81 GLN A N 1
ATOM 668 C CA . GLN A 1 81 ? 12.320 8.503 -12.833 1.00 53.91 81 GLN A CA 1
ATOM 669 C C . GLN A 1 81 ? 12.197 9.456 -11.629 1.00 53.91 81 GLN A C 1
ATOM 671 O O . GLN A 1 81 ? 12.572 10.621 -11.735 1.00 53.91 81 GLN A O 1
ATOM 676 N N . GLY A 1 82 ? 11.733 8.969 -10.472 1.00 51.69 82 GLY A N 1
ATOM 677 C CA . GLY A 1 82 ? 11.625 9.753 -9.235 1.00 51.69 82 GLY A CA 1
ATOM 678 C C . GLY A 1 82 ? 12.977 10.044 -8.579 1.00 51.69 82 GLY A C 1
ATOM 679 O O . GLY A 1 82 ? 13.132 11.087 -7.946 1.00 51.69 82 GLY A O 1
ATOM 680 N N . PHE A 1 83 ? 13.971 9.179 -8.802 1.00 50.81 83 PHE A N 1
ATOM 681 C CA . PHE A 1 83 ? 15.357 9.414 -8.387 1.00 50.81 83 PHE A CA 1
ATOM 682 C C . PHE A 1 83 ? 16.038 10.537 -9.192 1.00 50.81 83 PHE A C 1
ATOM 684 O O . PHE A 1 83 ? 16.885 11.247 -8.660 1.00 50.81 83 PHE A O 1
ATOM 691 N N . MET A 1 84 ? 15.659 10.729 -10.463 1.00 45.56 84 MET A N 1
ATOM 692 C CA . MET A 1 84 ? 16.292 11.718 -11.351 1.00 45.56 84 MET A CA 1
ATOM 693 C C . MET A 1 84 ? 15.618 13.099 -11.344 1.00 45.56 84 MET A C 1
ATOM 695 O O . MET A 1 84 ? 16.186 14.050 -11.876 1.00 45.56 84 MET A O 1
ATOM 699 N N . ALA A 1 85 ? 14.435 13.234 -10.738 1.00 48.28 85 ALA A N 1
ATOM 700 C CA . ALA A 1 85 ? 13.682 14.486 -10.683 1.00 48.28 85 ALA A CA 1
ATOM 701 C C . ALA A 1 85 ? 13.412 14.907 -9.221 1.00 48.28 85 ALA A C 1
ATOM 703 O O . ALA A 1 85 ? 12.427 14.458 -8.618 1.00 48.28 85 ALA A O 1
ATOM 704 N N . PRO A 1 86 ? 14.245 15.785 -8.622 1.00 48.62 86 PRO A N 1
ATOM 705 C CA . PRO A 1 86 ? 13.981 16.321 -7.286 1.00 48.62 86 PRO A CA 1
ATOM 706 C C . PRO A 1 86 ? 12.651 17.092 -7.245 1.00 48.62 86 PRO A C 1
ATOM 708 O O . PRO A 1 86 ? 11.900 16.933 -6.286 1.00 48.62 86 PRO A O 1
ATOM 711 N N . GLU A 1 87 ? 12.291 17.771 -8.338 1.00 40.03 87 GLU A N 1
ATOM 712 C CA . GLU A 1 87 ? 11.054 18.545 -8.536 1.00 40.03 87 GLU A CA 1
ATOM 713 C C . GLU A 1 87 ? 9.944 17.734 -9.233 1.00 40.03 87 GLU A C 1
ATOM 715 O O . GLU A 1 87 ? 9.200 18.230 -10.077 1.00 40.03 87 GLU A O 1
ATOM 720 N N . LEU A 1 88 ? 9.841 16.433 -8.954 1.00 44.25 88 LEU A N 1
ATOM 721 C CA . LEU A 1 88 ? 8.673 15.691 -9.414 1.00 44.25 88 LEU A CA 1
ATOM 722 C C . LEU A 1 88 ? 7.456 16.210 -8.635 1.00 44.25 88 LEU A C 1
ATOM 724 O O . LEU A 1 88 ? 7.283 15.854 -7.469 1.00 44.25 88 LEU A O 1
ATOM 728 N N . VAL A 1 89 ? 6.631 17.044 -9.280 1.00 42.91 89 VAL A N 1
ATOM 729 C CA . VAL A 1 89 ? 5.255 17.316 -8.851 1.00 42.91 89 VAL A CA 1
ATOM 730 C C . VAL A 1 89 ? 4.569 15.968 -8.833 1.00 42.91 89 VAL A C 1
ATOM 732 O O . VAL A 1 89 ? 4.246 15.374 -9.865 1.00 42.91 89 VAL A O 1
ATOM 735 N N . LEU A 1 90 ? 4.456 15.429 -7.634 1.00 46.41 90 LEU A N 1
ATOM 736 C CA . LEU A 1 90 ? 3.918 14.118 -7.416 1.00 46.41 90 LEU A CA 1
ATOM 737 C C . LEU A 1 90 ? 2.414 14.187 -7.649 1.00 46.41 90 LEU A C 1
ATOM 739 O O . LEU A 1 90 ? 1.628 14.443 -6.741 1.00 46.41 90 LEU A O 1
ATOM 743 N N . HIS A 1 91 ? 2.007 13.933 -8.891 1.00 44.47 91 HIS A N 1
ATOM 744 C CA . HIS A 1 91 ? 0.621 13.659 -9.241 1.00 44.47 91 HIS A CA 1
ATOM 745 C C . HIS A 1 91 ? 0.275 12.249 -8.738 1.00 44.47 91 HIS A C 1
ATOM 747 O O . HIS A 1 91 ? 0.037 11.313 -9.498 1.00 44.47 91 HIS A O 1
ATOM 753 N N . HIS A 1 92 ? 0.346 12.073 -7.419 1.00 52.88 92 HIS A N 1
ATOM 754 C CA . HIS A 1 92 ? 0.023 10.824 -6.764 1.00 52.88 92 HIS A CA 1
ATOM 755 C C . HIS A 1 92 ? -1.481 10.661 -6.790 1.00 52.88 92 HIS A C 1
ATOM 757 O O . HIS A 1 92 ? -2.226 11.342 -6.086 1.00 52.88 92 HIS A O 1
ATOM 763 N N . SER A 1 93 ? -1.901 9.748 -7.651 1.00 52.44 93 SER A N 1
ATOM 764 C CA . SER A 1 93 ? -3.237 9.198 -7.619 1.00 52.44 93 SER A CA 1
ATOM 765 C C . SER A 1 93 ? -3.221 8.080 -6.598 1.00 52.44 93 SER A C 1
ATOM 767 O O . SER A 1 93 ? -2.389 7.178 -6.688 1.00 52.44 93 SER A O 1
ATOM 769 N N . TYR A 1 94 ? -4.131 8.135 -5.636 1.00 60.69 94 TYR A N 1
ATOM 770 C CA . TYR A 1 94 ? -4.430 6.969 -4.831 1.00 60.69 94 TYR A CA 1
ATOM 771 C C . TYR A 1 94 ? -5.786 6.392 -5.222 1.00 60.69 94 TYR A C 1
ATOM 773 O O . TYR A 1 94 ? -6.716 7.125 -5.573 1.00 60.69 94 TYR A O 1
ATOM 781 N N . HIS A 1 95 ? -5.900 5.069 -5.156 1.00 65.38 95 HIS A N 1
ATOM 782 C CA . HIS A 1 95 ? -7.157 4.365 -5.377 1.00 65.38 95 HIS A CA 1
ATOM 783 C C . HIS A 1 95 ? -7.476 3.472 -4.183 1.00 65.38 95 HIS A C 1
ATOM 785 O O . HIS A 1 95 ? -6.596 2.830 -3.618 1.00 65.38 95 HIS A O 1
ATOM 791 N N . ILE A 1 96 ? -8.758 3.437 -3.831 1.00 65.62 96 ILE A N 1
ATOM 792 C CA . ILE A 1 96 ? -9.326 2.463 -2.901 1.00 65.62 96 ILE A CA 1
ATOM 793 C C . ILE A 1 96 ? -9.520 1.182 -3.713 1.00 65.62 96 ILE A C 1
ATOM 795 O O . ILE A 1 96 ? -10.253 1.208 -4.695 1.00 65.62 96 ILE A O 1
ATOM 799 N N . LEU A 1 97 ? -8.864 0.077 -3.365 1.00 62.69 97 LEU A N 1
ATOM 800 C CA . LEU A 1 97 ? -8.862 -1.141 -4.196 1.00 62.69 97 LEU A CA 1
ATOM 801 C C . LEU A 1 97 ? -10.275 -1.665 -4.543 1.00 62.69 97 LEU A C 1
ATOM 803 O O . LEU A 1 97 ? -10.471 -2.232 -5.617 1.00 62.69 97 LEU A O 1
ATOM 807 N N . GLY A 1 98 ? -11.278 -1.417 -3.690 1.00 52.12 98 GLY A N 1
ATOM 808 C CA . GLY A 1 98 ? -12.675 -1.825 -3.908 1.00 52.12 98 GLY A CA 1
ATOM 809 C C . GLY A 1 98 ? -13.566 -0.840 -4.678 1.00 52.12 98 GLY A C 1
ATOM 810 O O . GLY A 1 98 ? -14.669 -1.200 -5.084 1.00 52.12 98 GLY A O 1
ATOM 811 N N . HIS A 1 99 ? -13.124 0.396 -4.906 1.00 45.06 99 HIS A N 1
ATOM 812 C CA . HIS A 1 99 ? -13.881 1.404 -5.645 1.00 45.06 99 HIS A CA 1
ATOM 813 C C . HIS A 1 99 ? -12.981 1.997 -6.727 1.00 45.06 99 HIS A C 1
ATOM 815 O O . HIS A 1 99 ? -11.868 2.416 -6.440 1.00 45.06 99 HIS A O 1
ATOM 821 N N . LYS A 1 100 ? -13.467 2.147 -7.969 1.00 41.03 100 LYS A N 1
ATOM 822 C CA . LYS A 1 100 ? -12.844 3.078 -8.931 1.00 41.03 100 LYS A CA 1
ATOM 823 C C . LYS A 1 100 ? -12.985 4.503 -8.379 1.00 41.03 100 LYS A C 1
ATOM 825 O O . LYS A 1 100 ? -13.877 5.252 -8.767 1.00 41.03 100 LYS A O 1
ATOM 830 N N . ALA A 1 101 ? -12.178 4.841 -7.384 1.00 40.41 101 ALA A N 1
ATOM 831 C CA . ALA A 1 101 ? -12.267 6.075 -6.647 1.00 40.41 101 ALA A CA 1
ATOM 832 C C . ALA A 1 101 ? -11.451 7.132 -7.380 1.00 40.41 101 ALA A C 1
ATOM 834 O O . ALA A 1 101 ? -10.327 6.904 -7.835 1.00 40.41 101 ALA A O 1
ATOM 835 N N . ARG A 1 102 ? -12.119 8.272 -7.512 1.00 41.38 102 ARG A N 1
ATOM 836 C CA . ARG A 1 102 ? -11.702 9.532 -8.107 1.00 41.38 102 ARG A CA 1
ATOM 837 C C . ARG A 1 102 ? -10.240 9.845 -7.775 1.00 41.38 102 ARG A C 1
ATOM 839 O O . ARG A 1 102 ? -9.880 9.908 -6.605 1.00 41.38 102 ARG A O 1
ATOM 846 N N . GLN A 1 103 ? -9.451 10.090 -8.817 1.00 42.62 103 GLN A N 1
ATOM 847 C CA . GLN A 1 103 ? -8.112 10.663 -8.735 1.00 42.62 103 GLN A CA 1
ATOM 848 C C . GLN A 1 103 ? -8.168 11.918 -7.848 1.00 42.62 103 GLN A C 1
ATOM 850 O O . GLN A 1 103 ? -8.791 12.914 -8.217 1.00 42.62 103 GLN A O 1
ATOM 855 N N . LYS A 1 104 ? -7.598 11.857 -6.645 1.00 46.22 104 LYS A N 1
ATOM 856 C CA . LYS A 1 104 ? -7.388 13.029 -5.795 1.00 46.22 104 LYS A CA 1
ATOM 857 C C . LYS A 1 104 ? -5.888 13.182 -5.620 1.00 46.22 104 LYS A C 1
ATOM 859 O O . LYS A 1 104 ? -5.246 12.293 -5.074 1.00 46.22 104 LYS A O 1
ATOM 864 N N . ALA A 1 105 ? -5.353 14.296 -6.109 1.00 47.94 105 ALA A N 1
ATOM 865 C CA . ALA A 1 105 ? -3.970 14.659 -5.859 1.00 47.94 105 ALA A CA 1
ATOM 866 C C . ALA A 1 105 ? -3.774 14.889 -4.354 1.00 47.94 105 ALA A C 1
ATOM 868 O O . ALA A 1 105 ? -4.619 15.505 -3.695 1.00 47.94 105 ALA A O 1
ATOM 869 N N . ILE A 1 106 ? -2.665 14.394 -3.813 1.00 51.78 106 ILE A N 1
ATOM 870 C CA . ILE A 1 106 ? -2.204 14.789 -2.482 1.00 51.78 106 ILE A CA 1
ATOM 871 C C . ILE A 1 106 ? -1.868 16.288 -2.570 1.00 51.78 106 ILE A C 1
ATOM 873 O O . ILE A 1 106 ? -1.154 16.671 -3.498 1.00 51.78 106 ILE A O 1
ATOM 877 N N . PRO A 1 107 ? -2.407 17.155 -1.689 1.00 43.00 107 PRO A N 1
ATOM 878 C CA . PRO A 1 107 ? -2.125 18.583 -1.751 1.00 43.00 107 PRO A CA 1
ATOM 879 C C . PRO A 1 107 ? -0.617 18.819 -1.625 1.00 43.00 107 PRO A C 1
ATOM 881 O O . PRO A 1 107 ? 0.007 18.372 -0.664 1.00 43.00 107 PRO A O 1
ATOM 884 N N . ASP A 1 108 ? -0.077 19.497 -2.636 1.00 43.97 108 ASP A N 1
ATOM 885 C CA . ASP A 1 108 ? 1.327 19.855 -2.815 1.00 43.97 108 ASP A CA 1
ATOM 886 C C . ASP A 1 108 ? 1.893 20.484 -1.533 1.00 43.97 108 ASP A C 1
ATOM 888 O O . ASP A 1 108 ? 1.516 21.593 -1.149 1.00 43.97 108 ASP A O 1
ATOM 892 N N . SER A 1 109 ? 2.778 19.768 -0.835 1.00 41.16 109 SER A N 1
ATOM 893 C CA . SER A 1 109 ? 3.718 20.432 0.058 1.00 41.16 109 SER A CA 1
ATOM 894 C C . SER A 1 109 ? 4.948 20.748 -0.774 1.00 41.16 109 SER A C 1
ATOM 896 O O . SER A 1 109 ? 5.799 19.882 -0.986 1.00 41.16 109 SER A O 1
ATOM 898 N N . ARG A 1 110 ? 5.039 21.989 -1.249 1.00 35.97 110 ARG A N 1
ATOM 899 C CA . ARG A 1 110 ? 6.333 22.565 -1.606 1.00 35.97 110 ARG A CA 1
ATOM 900 C C . ARG A 1 110 ? 7.257 22.378 -0.405 1.00 35.97 110 ARG A C 1
ATOM 902 O O . ARG A 1 110 ? 7.017 22.980 0.642 1.00 35.97 110 ARG A O 1
ATOM 909 N N . VAL A 1 111 ? 8.237 21.494 -0.550 1.00 37.12 111 VAL A N 1
ATOM 910 C CA . VAL A 1 111 ? 9.462 21.507 0.253 1.00 37.12 111 VAL A CA 1
ATOM 911 C C . VAL A 1 111 ? 10.446 22.421 -0.450 1.00 37.12 111 VAL A C 1
ATOM 913 O O . VAL A 1 111 ? 10.549 22.296 -1.691 1.00 37.12 111 VAL A O 1
#

Secondary structure (DSSP, 8-state):
-EEEEEE--TTSPPEEEEEESSHHHHHHHHHH--TTPEEEE-TT-TT-EEEEEPPTT--GGGS-HHHHHHHHHHHHHTSTTTTT-TT-----EEEETTS-----BPP----

Radius of gyration: 13.21 Å; Cα contacts (8 Å, |Δi|>4): 188; chains: 1; bounding box: 30×33×34 Å

Foldseek 3Di:
DKDWDWDDDPPDDIKIKIKDQDDVSVVVCLVVPDLQKKWKAAPPAPFIIMIIDDDPPDHPVNDDVRVVVVSQVRNLVRTPVSVVCPPPQRQIFIDRSNDPDDGDG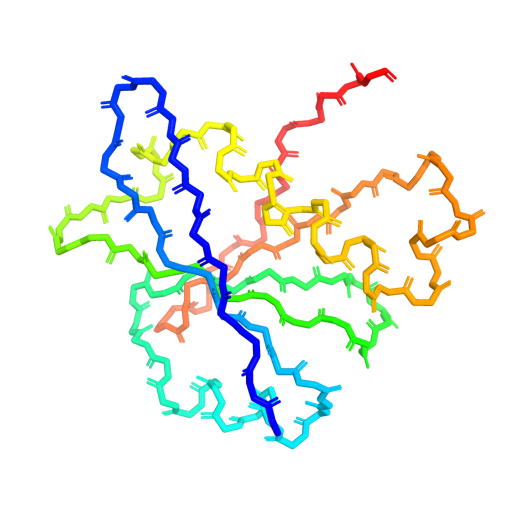DPDDDD

Organism: Canis lupus familiaris (NCBI:txid9615)

pLDDT: mean 71.72, std 16.92, range [35.97, 91.62]

Nearest PDB structures (foldseek):
  8woh-assembly1_B  TM=9.483E-01  e=3.593E-12  Homo sapiens
  7eoe-assembly1_B  TM=8.122E-01  e=5.884E-12  Homo sapiens
  5h3w-assembly1_A  TM=7.747E-01  e=7.069E-03  Streptococcus suis
  5h3w-assembly1_B  TM=7.075E-01  e=5.193E-03  Streptococcus suis
  5nan-assembly1_B  TM=2.127E-01  e=2.980E+00  Homo sapiens

Sequence (111 aa):
MVFYFTSSSVNSSAYTIYMGKDKYENEDLIKRGWPEDIWFHVDKLSLAHVYLRLHKREKIEDIPKEVLMDCAHLVKANSIQGFMAPELVLHHSYHILGHKARQKAIPDSRV